Protein AF-A0A0C2F9G2-F1 (afdb_monomer)

Radius of gyration: 19.18 Å; Cα contacts (8 Å, |Δi|>4): 12; chains: 1; bounding box: 37×25×46 Å

Solvent-accessible surface area (backbone atoms only — not comparable to full-atom values): 4031 Å² total; per-residue (Å²): 133,84,87,73,49,69,69,58,32,61,77,68,68,56,53,70,66,60,52,45,62,74,61,69,63,74,56,66,67,63,49,50,54,52,49,52,52,53,49,52,55,54,56,68,67,54,86,70,87,41,69,72,52,63,69,69,66,71,68,84,80,132

Sequence (62 aa):
MLGITHLTQVRAGIRSSTLREQSKIRDAAAYAKLSKIRWAGHVMRLNDHRWTRALSDWTPRD

Mean predicted aligned error: 10.33 Å

Foldseek 3Di:
DPPDDPVNCVVVVPDPVNVCVVVVDPDPVVVVVVVVVVVVVVVVPPPPPCNVVCVVPDDDDD

Secondary stru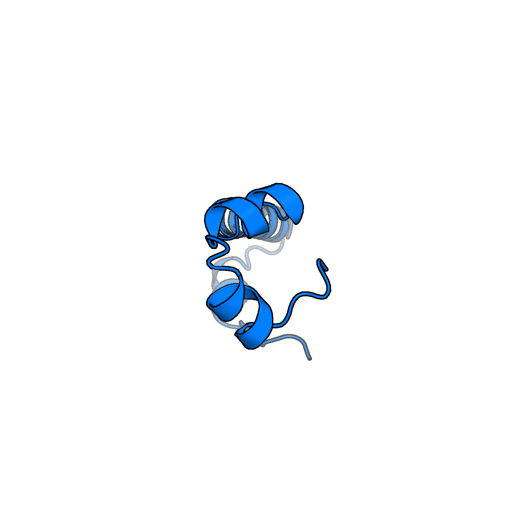cture (DSSP, 8-state):
-----HHHHHHTT--HHHHHHHHTPPPHHHHHHHHHHHHHHHHHT--SS-HHHHHH--PPP-

Organism: NCBI:txid51022

Structure (mmCIF, N/CA/C/O backbone):
data_AF-A0A0C2F9G2-F1
#
_entry.id   AF-A0A0C2F9G2-F1
#
loop_
_atom_site.group_PDB
_atom_site.id
_atom_site.type_symbol
_atom_site.label_atom_id
_atom_site.label_alt_id
_atom_site.label_comp_id
_atom_site.label_asym_id
_atom_site.label_entity_id
_atom_site.label_seq_id
_atom_site.pdbx_PDB_ins_code
_atom_site.Cartn_x
_atom_site.Cartn_y
_atom_site.Cartn_z
_atom_site.occupancy
_atom_site.B_iso_or_equiv
_atom_site.auth_seq_id
_atom_site.auth_comp_id
_atom_site.auth_asym_id
_atom_site.auth_atom_id
_atom_site.pdbx_PDB_model_num
ATOM 1 N N . MET A 1 1 ? 2.867 -2.385 15.678 1.00 72.81 1 MET A N 1
ATOM 2 C CA . MET A 1 1 ? 1.541 -3.045 15.741 1.00 72.81 1 MET A CA 1
ATOM 3 C C . MET A 1 1 ? 0.838 -2.577 17.006 1.00 72.81 1 MET A C 1
ATOM 5 O O . MET A 1 1 ? 1.514 -2.458 18.014 1.00 72.81 1 MET A O 1
ATOM 9 N N . LEU A 1 2 ? -0.466 -2.282 16.955 1.00 83.00 2 LEU A N 1
ATOM 10 C CA . LEU A 1 2 ? -1.205 -1.675 18.078 1.00 83.00 2 LEU A CA 1
ATOM 11 C C . LEU A 1 2 ? -1.570 -2.661 19.204 1.00 83.00 2 LEU A C 1
ATOM 13 O O . LEU A 1 2 ? -2.072 -2.230 20.231 1.00 83.00 2 LEU A O 1
ATOM 17 N N . GLY A 1 3 ? -1.348 -3.970 19.025 1.00 88.94 3 GLY A N 1
ATOM 18 C CA . GLY A 1 3 ? -1.646 -4.986 20.048 1.00 88.94 3 GLY A CA 1
ATOM 19 C C . GLY A 1 3 ? -3.139 -5.182 20.353 1.00 88.94 3 GLY A C 1
ATOM 20 O O . GLY A 1 3 ? -3.486 -5.941 21.250 1.00 88.94 3 GLY A O 1
ATOM 21 N N . ILE A 1 4 ? -4.030 -4.519 19.611 1.00 88.69 4 ILE A N 1
ATOM 22 C CA . ILE A 1 4 ? -5.482 -4.596 19.788 1.00 88.69 4 ILE A CA 1
ATOM 23 C C . ILE A 1 4 ? -6.021 -5.758 18.952 1.00 88.69 4 ILE A C 1
ATOM 25 O O . ILE A 1 4 ? -5.827 -5.803 17.736 1.00 88.69 4 ILE A O 1
ATOM 29 N N . THR A 1 5 ? -6.714 -6.693 19.600 1.00 92.19 5 THR A N 1
ATOM 30 C CA . THR A 1 5 ? -7.422 -7.777 18.912 1.00 92.19 5 THR A CA 1
ATOM 31 C C . THR A 1 5 ? -8.750 -7.280 18.341 1.00 92.19 5 THR A C 1
ATOM 33 O O . THR A 1 5 ? -9.349 -6.329 18.848 1.00 92.19 5 THR A O 1
ATOM 36 N N . HIS A 1 6 ? -9.257 -7.956 17.306 1.00 89.12 6 HIS A N 1
ATOM 37 C CA . HIS A 1 6 ? -10.535 -7.602 16.679 1.00 89.12 6 HIS A CA 1
ATOM 38 C C . HIS A 1 6 ? -11.706 -7.625 17.679 1.00 89.12 6 HIS A C 1
ATOM 40 O O . HIS A 1 6 ? -12.571 -6.754 17.649 1.00 89.12 6 HIS A O 1
ATOM 46 N N . LEU A 1 7 ? -11.703 -8.572 18.625 1.00 93.56 7 LEU A N 1
ATOM 47 C CA . LEU A 1 7 ? -12.722 -8.658 19.673 1.00 93.56 7 LEU A CA 1
ATOM 48 C C . LEU 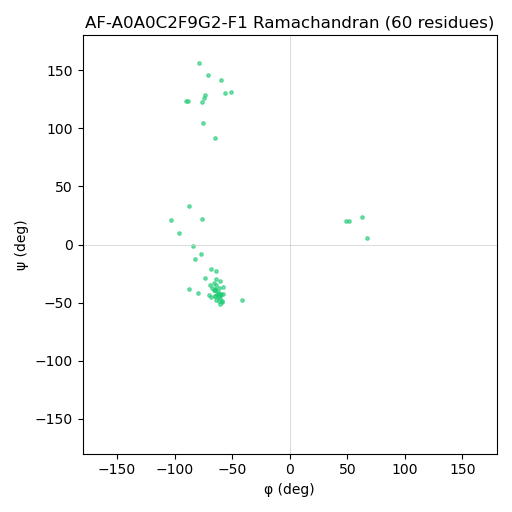A 1 7 ? -12.723 -7.413 20.574 1.00 93.56 7 LEU A C 1
ATOM 50 O O . LEU A 1 7 ? -13.784 -6.857 20.855 1.00 93.56 7 LEU A O 1
ATOM 54 N N . THR A 1 8 ? -11.543 -6.958 21.006 1.00 93.56 8 THR A N 1
ATOM 55 C CA . THR A 1 8 ? -11.401 -5.746 21.825 1.00 93.56 8 THR A CA 1
ATOM 56 C C . THR A 1 8 ? -11.801 -4.503 21.037 1.00 93.56 8 THR A C 1
ATOM 58 O O . THR A 1 8 ? -12.484 -3.635 21.575 1.00 93.56 8 THR A O 1
ATOM 61 N N . GLN A 1 9 ? -11.449 -4.443 19.749 1.00 92.69 9 GLN A N 1
ATOM 62 C CA . GLN A 1 9 ? -11.841 -3.350 18.862 1.00 92.69 9 GLN A CA 1
ATOM 63 C C . GLN A 1 9 ? -13.369 -3.220 18.760 1.00 92.69 9 GLN A C 1
ATOM 65 O O . GLN A 1 9 ? -13.897 -2.123 18.940 1.00 92.69 9 GLN A O 1
ATOM 70 N N . VAL A 1 10 ? -14.071 -4.329 18.496 1.00 94.12 10 VAL A N 1
ATOM 71 C CA . VAL A 1 10 ? -15.536 -4.346 18.353 1.00 94.12 10 VAL A CA 1
ATOM 72 C C . VAL A 1 10 ? -16.219 -3.985 19.671 1.00 94.12 10 VAL A C 1
ATOM 74 O O . VAL A 1 10 ? -17.117 -3.148 19.675 1.00 94.12 10 VAL A O 1
ATOM 77 N N . ARG A 1 11 ? -15.762 -4.547 20.799 1.00 95.38 11 ARG A N 1
ATOM 78 C CA . ARG A 1 11 ? -16.314 -4.237 22.132 1.00 95.38 11 ARG A CA 1
ATOM 79 C C . ARG A 1 11 ? -16.156 -2.767 22.515 1.00 95.38 11 ARG A C 1
ATOM 81 O O . ARG A 1 11 ? -17.055 -2.206 23.125 1.00 95.38 11 ARG A O 1
ATOM 88 N N . ALA A 1 12 ? -15.033 -2.154 22.154 1.00 94.12 12 ALA A N 1
ATOM 89 C CA . ALA A 1 12 ? -14.763 -0.745 22.422 1.00 94.12 12 ALA A CA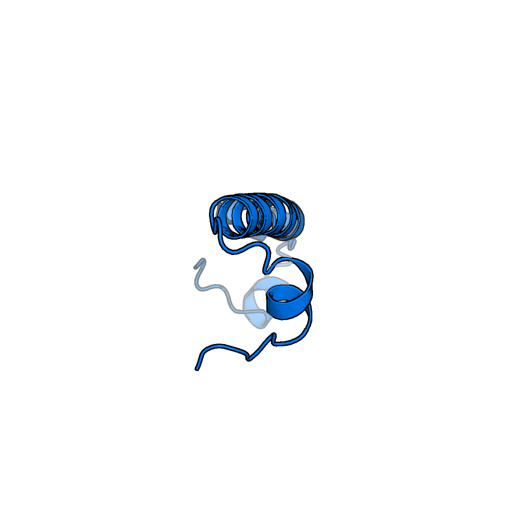 1
ATOM 90 C C . ALA A 1 12 ? -15.369 0.205 21.369 1.00 94.12 12 ALA A C 1
ATOM 92 O O . ALA A 1 12 ? -15.201 1.418 21.478 1.00 94.12 12 ALA A O 1
ATOM 93 N N . GLY A 1 13 ? -16.034 -0.317 20.328 1.00 95.12 13 GLY A N 1
ATOM 94 C CA . GLY A 1 13 ? -16.600 0.495 19.247 1.00 95.12 13 GLY A CA 1
ATOM 95 C C . GLY A 1 13 ? -15.549 1.273 18.444 1.00 95.12 13 GLY A C 1
ATOM 96 O O . GLY A 1 13 ? -15.858 2.306 17.848 1.00 95.12 13 GLY A O 1
ATOM 97 N N . ILE A 1 14 ? -14.295 0.808 18.435 1.00 94.12 14 ILE A N 1
ATOM 98 C CA . ILE A 1 14 ? -13.183 1.531 17.813 1.00 94.12 14 ILE A CA 1
ATOM 99 C C . ILE A 1 14 ? -13.264 1.382 16.293 1.00 94.12 14 ILE A C 1
ATOM 101 O O . ILE A 1 14 ? -13.208 0.283 15.730 1.00 94.12 14 ILE A O 1
ATOM 105 N N . ARG A 1 15 ? -13.338 2.522 15.605 1.00 92.81 15 ARG A N 1
ATOM 106 C CA . ARG A 1 15 ? -13.380 2.562 14.143 1.00 92.81 15 ARG A CA 1
ATOM 107 C C . ARG A 1 15 ? -12.034 2.172 13.542 1.00 92.81 15 ARG A C 1
ATOM 109 O O . ARG A 1 15 ? -10.966 2.507 14.055 1.00 92.81 15 ARG A O 1
ATOM 116 N N . SER A 1 16 ? -12.092 1.514 12.389 1.00 88.31 16 SER A N 1
ATOM 117 C CA . SER A 1 16 ? -10.899 1.119 11.635 1.00 88.31 16 SER A CA 1
ATOM 118 C C . SER A 1 16 ? -10.050 2.320 11.200 1.00 88.31 16 SER A C 1
ATOM 120 O O . SER A 1 16 ? -8.828 2.207 11.150 1.00 88.31 16 SER A O 1
ATOM 122 N N . SER A 1 17 ? -10.667 3.477 10.933 1.00 87.69 17 SER A N 1
ATOM 123 C CA . SER A 1 17 ? -9.966 4.726 10.607 1.00 87.69 17 SER A CA 1
ATOM 124 C C . SER A 1 17 ? -9.053 5.189 11.743 1.00 87.69 17 SER A C 1
ATOM 126 O O . SER A 1 17 ? -7.896 5.517 11.496 1.00 87.69 17 SER A O 1
ATOM 128 N N . THR A 1 18 ? -9.532 5.122 12.986 1.00 90.62 18 THR A N 1
ATOM 129 C CA . THR A 1 18 ? -8.765 5.488 14.185 1.00 90.62 18 THR A CA 1
ATOM 130 C C . THR A 1 18 ? -7.552 4.579 14.367 1.00 90.62 18 THR A C 1
ATOM 132 O O . THR A 1 18 ? -6.448 5.054 14.625 1.00 90.62 18 THR A O 1
ATOM 135 N N . LEU A 1 19 ? -7.721 3.268 14.157 1.00 89.31 19 LEU A N 1
ATOM 136 C CA . LEU A 1 19 ? -6.596 2.329 14.196 1.00 89.31 19 LEU A CA 1
ATOM 137 C C . LEU A 1 19 ? -5.590 2.587 13.073 1.00 89.31 19 LEU A C 1
ATOM 139 O O . LEU A 1 19 ? -4.385 2.492 13.298 1.00 89.31 19 LEU A O 1
ATOM 143 N N . ARG A 1 20 ? -6.055 2.923 11.863 1.00 85.81 20 ARG A N 1
ATOM 144 C CA . ARG A 1 20 ? -5.166 3.261 10.741 1.00 85.81 20 ARG A CA 1
ATOM 145 C C . ARG A 1 20 ? -4.305 4.475 11.074 1.00 85.81 20 ARG A C 1
ATOM 147 O O . ARG A 1 20 ? -3.090 4.396 10.904 1.00 85.81 20 ARG A O 1
ATOM 154 N N . GLU A 1 21 ? -4.909 5.525 11.619 1.00 86.62 21 GLU A N 1
ATOM 155 C CA . GLU A 1 21 ? -4.216 6.743 12.043 1.00 86.62 21 GLU A CA 1
ATOM 156 C C . GLU A 1 21 ? -3.187 6.466 13.151 1.00 86.62 21 GLU A C 1
ATOM 158 O O . GLU A 1 21 ? -2.014 6.818 13.009 1.00 86.62 21 GLU A O 1
ATOM 163 N N . GLN A 1 22 ? -3.570 5.728 14.200 1.00 88.00 22 GLN A N 1
ATOM 164 C CA . GLN A 1 22 ? -2.645 5.346 15.274 1.00 88.00 22 GLN A CA 1
ATOM 165 C C . GLN A 1 22 ? -1.512 4.432 14.799 1.00 88.00 22 GLN A C 1
ATOM 167 O O . GLN A 1 22 ? -0.393 4.518 15.305 1.00 88.00 22 GLN A O 1
ATOM 172 N N . SER A 1 23 ? -1.781 3.543 13.841 1.00 86.88 23 SER A N 1
ATOM 173 C CA . SER A 1 23 ? -0.784 2.581 13.369 1.00 86.88 23 SER A CA 1
ATOM 174 C C . SER A 1 23 ? 0.365 3.241 12.606 1.00 86.88 23 SER A C 1
ATOM 176 O O . SER A 1 23 ? 1.425 2.626 12.481 1.00 86.88 23 SER A O 1
ATOM 178 N N . LYS A 1 24 ? 0.158 4.464 12.084 1.00 81.94 24 LYS A N 1
ATOM 179 C CA . LYS A 1 24 ? 1.082 5.176 11.180 1.00 81.94 24 LYS A CA 1
ATOM 180 C C . LYS A 1 24 ? 1.518 4.331 9.971 1.00 81.94 24 LYS A C 1
ATOM 182 O O . LYS A 1 24 ? 2.538 4.611 9.343 1.00 81.94 24 LYS A O 1
ATOM 187 N N . ILE A 1 25 ? 0.757 3.284 9.640 1.00 83.12 25 ILE A N 1
ATOM 188 C CA . ILE A 1 25 ? 1.023 2.418 8.495 1.00 83.12 25 ILE A CA 1
ATOM 189 C C . ILE A 1 25 ? 0.651 3.192 7.235 1.00 83.12 25 ILE A C 1
ATOM 191 O O . ILE A 1 25 ? -0.446 3.740 7.121 1.00 83.12 25 ILE A O 1
ATOM 195 N N . ARG A 1 26 ? 1.579 3.233 6.276 1.00 85.00 26 ARG A N 1
ATOM 196 C CA . ARG A 1 26 ? 1.338 3.866 4.980 1.00 85.00 26 ARG A CA 1
ATOM 197 C C . ARG A 1 26 ? 0.170 3.182 4.279 1.00 85.00 26 ARG A C 1
ATO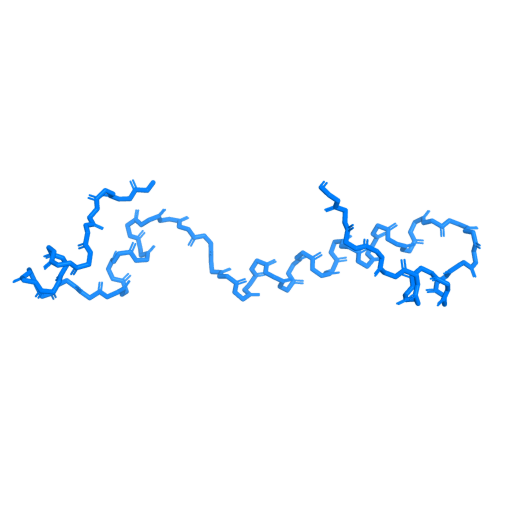M 199 O O . ARG A 1 26 ? 0.061 1.958 4.320 1.00 85.00 26 ARG A O 1
ATOM 206 N N . ASP A 1 27 ? -0.657 3.969 3.598 1.00 87.06 27 ASP A N 1
ATOM 207 C CA . ASP A 1 27 ? -1.751 3.420 2.806 1.00 87.06 27 ASP A CA 1
ATOM 208 C C . ASP A 1 27 ? -1.250 2.320 1.852 1.00 87.06 27 ASP A C 1
ATOM 210 O O . ASP A 1 27 ? -0.242 2.482 1.152 1.00 87.06 27 ASP A O 1
ATOM 214 N N . ALA A 1 28 ? -1.948 1.184 1.862 1.00 87.81 28 ALA A N 1
ATOM 215 C CA . ALA A 1 28 ? -1.522 -0.016 1.156 1.00 87.81 28 ALA A CA 1
ATOM 216 C C . ALA A 1 28 ? -1.569 0.180 -0.364 1.00 87.81 28 ALA A C 1
ATOM 218 O O . ALA A 1 28 ? -0.662 -0.269 -1.067 1.00 87.81 28 ALA A O 1
ATOM 219 N N . ALA A 1 29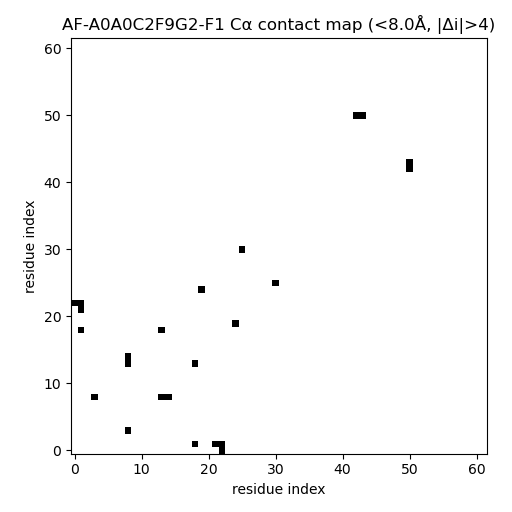 ? -2.576 0.896 -0.875 1.00 89.44 29 ALA A N 1
ATOM 220 C CA . ALA A 1 29 ? -2.712 1.157 -2.303 1.00 89.44 29 ALA A CA 1
ATOM 221 C C . ALA A 1 29 ? -1.630 2.133 -2.789 1.00 89.44 29 ALA A C 1
ATOM 223 O O . ALA A 1 29 ? -0.973 1.880 -3.803 1.00 89.44 29 ALA A O 1
ATOM 224 N N . ALA A 1 30 ? -1.370 3.200 -2.030 1.00 92.56 30 ALA A N 1
ATOM 225 C CA . ALA A 1 30 ? -0.285 4.138 -2.300 1.00 92.56 30 ALA A CA 1
ATOM 226 C C . ALA A 1 30 ? 1.091 3.453 -2.249 1.00 92.56 30 ALA A C 1
ATOM 228 O O . ALA A 1 30 ? 1.927 3.667 -3.133 1.00 92.56 30 ALA A O 1
ATOM 229 N N . TYR A 1 31 ? 1.322 2.585 -1.255 1.00 92.62 31 TYR A N 1
ATOM 230 C CA . TYR A 1 31 ? 2.541 1.779 -1.162 1.00 92.62 31 TYR A CA 1
ATOM 231 C C . TYR A 1 31 ? 2.690 0.873 -2.389 1.00 92.62 31 TYR A C 1
ATOM 233 O O . TYR A 1 31 ? 3.734 0.906 -3.037 1.00 92.62 31 TYR A O 1
ATOM 241 N N . ALA A 1 32 ? 1.652 0.111 -2.742 1.00 93.06 32 ALA A N 1
ATOM 242 C CA . ALA A 1 32 ? 1.674 -0.802 -3.881 1.00 93.06 32 ALA A CA 1
ATOM 243 C C . ALA A 1 32 ? 1.949 -0.068 -5.202 1.00 93.06 32 ALA A C 1
ATOM 245 O O . ALA A 1 32 ? 2.771 -0.522 -5.997 1.00 93.06 32 ALA A O 1
ATOM 246 N N . LYS A 1 33 ? 1.323 1.096 -5.418 1.00 94.25 33 LYS A N 1
ATOM 247 C CA . LYS A 1 33 ? 1.558 1.934 -6.603 1.00 94.25 33 LYS A CA 1
ATOM 248 C C . LYS A 1 33 ? 3.023 2.362 -6.711 1.00 94.25 33 LYS A C 1
ATOM 250 O O . LYS A 1 33 ? 3.632 2.194 -7.765 1.00 94.25 33 LYS A O 1
ATOM 255 N N . LEU A 1 34 ? 3.606 2.868 -5.624 1.00 95.25 34 LEU A N 1
ATOM 256 C CA . LEU A 1 34 ? 5.015 3.275 -5.603 1.00 95.25 34 LEU A CA 1
ATOM 257 C C . LEU A 1 34 ? 5.965 2.090 -5.796 1.00 95.25 34 LEU A C 1
ATOM 259 O O . LEU A 1 34 ? 6.964 2.215 -6.502 1.00 95.25 34 LEU A O 1
ATOM 263 N N . SER A 1 35 ? 5.656 0.940 -5.203 1.00 92.44 35 SER A N 1
ATOM 264 C CA . SER A 1 35 ? 6.460 -0.272 -5.357 1.00 92.44 35 SER A CA 1
ATOM 265 C C . SER A 1 35 ? 6.454 -0.788 -6.794 1.00 92.44 35 SER A C 1
ATOM 267 O O . SER A 1 35 ? 7.514 -1.152 -7.293 1.00 92.44 35 SER A O 1
ATOM 269 N N . LYS A 1 36 ? 5.317 -0.722 -7.501 1.00 89.81 36 LYS A N 1
ATOM 270 C CA . LYS A 1 36 ? 5.245 -1.048 -8.937 1.00 89.81 36 LYS A CA 1
ATOM 271 C C . LYS A 1 36 ? 6.149 -0.144 -9.781 1.00 89.81 36 LYS A C 1
ATOM 273 O O . LYS A 1 36 ? 6.874 -0.645 -10.631 1.00 89.81 36 LYS A O 1
ATOM 278 N N . ILE A 1 37 ? 6.158 1.166 -9.512 1.00 89.81 37 ILE A N 1
ATOM 279 C CA . ILE A 1 37 ? 7.023 2.125 -10.226 1.00 89.81 37 ILE A CA 1
ATOM 280 C C . ILE A 1 37 ? 8.503 1.844 -9.942 1.00 89.81 37 ILE A C 1
ATOM 282 O O . ILE A 1 37 ? 9.317 1.825 -10.861 1.00 89.81 37 ILE A O 1
ATOM 286 N N . ARG A 1 38 ? 8.863 1.587 -8.678 1.00 91.88 38 ARG A N 1
ATOM 287 C CA . ARG A 1 38 ? 10.239 1.232 -8.294 1.00 91.88 38 ARG A CA 1
ATOM 288 C C . ARG A 1 38 ? 10.701 -0.057 -8.960 1.00 91.88 38 ARG A C 1
ATOM 290 O O . ARG A 1 38 ? 11.827 -0.112 -9.440 1.00 91.88 38 ARG A O 1
ATOM 297 N N . TRP A 1 39 ? 9.833 -1.064 -9.002 1.00 87.94 39 TRP A N 1
ATOM 298 C CA . TRP A 1 39 ? 10.116 -2.329 -9.666 1.00 87.94 39 TRP A CA 1
ATOM 299 C C . TRP A 1 39 ? 10.306 -2.136 -11.172 1.00 87.94 39 TRP A C 1
ATOM 301 O O . TRP A 1 39 ? 11.330 -2.552 -11.699 1.00 87.94 39 TRP A O 1
ATOM 311 N N . ALA A 1 40 ? 9.411 -1.404 -11.842 1.00 84.44 40 ALA A N 1
ATOM 312 C CA . ALA A 1 40 ? 9.566 -1.070 -13.258 1.00 84.44 40 ALA A CA 1
ATOM 313 C C . ALA A 1 40 ? 10.877 -0.313 -13.536 1.00 84.44 40 ALA A C 1
ATOM 315 O O . ALA A 1 40 ? 11.589 -0.644 -14.477 1.00 84.44 40 ALA A O 1
ATOM 316 N N . GLY A 1 41 ? 11.247 0.645 -12.680 1.00 87.31 41 GLY A N 1
ATOM 317 C CA . GLY A 1 41 ? 12.525 1.353 -12.784 1.00 87.31 41 GLY A CA 1
ATOM 318 C C . GLY A 1 41 ? 13.747 0.459 -12.544 1.00 87.31 41 GLY A C 1
ATOM 319 O O . GLY A 1 41 ? 14.784 0.666 -13.167 1.00 87.31 41 GLY A O 1
ATOM 320 N N . HIS A 1 42 ? 13.642 -0.544 -11.669 1.00 83.62 42 HIS A N 1
ATOM 321 C CA . HIS A 1 42 ? 14.691 -1.548 -11.483 1.00 83.62 42 HIS A CA 1
ATOM 322 C C . HIS A 1 42 ? 14.829 -2.444 -12.721 1.00 83.62 42 HIS A C 1
ATOM 324 O O . HIS A 1 42 ? 15.939 -2.634 -13.207 1.00 83.62 42 HIS A O 1
ATOM 330 N N . VAL A 1 43 ? 13.708 -2.908 -13.279 1.00 76.50 43 VAL A N 1
ATOM 331 C CA . VAL A 1 43 ? 13.669 -3.707 -14.513 1.00 76.50 43 VAL A CA 1
ATOM 332 C C . VAL A 1 43 ? 14.211 -2.923 -15.711 1.00 76.50 43 VAL A C 1
ATOM 334 O O . VAL A 1 43 ? 14.991 -3.463 -16.481 1.00 76.50 43 VAL A O 1
ATOM 337 N N . MET A 1 44 ? 13.889 -1.633 -15.843 1.00 74.88 44 MET A N 1
ATOM 338 C CA . MET A 1 44 ? 14.426 -0.772 -16.910 1.00 74.88 44 MET A CA 1
ATOM 339 C C . MET A 1 44 ? 15.949 -0.568 -16.839 1.00 74.88 44 MET A C 1
ATOM 341 O O . MET A 1 44 ? 16.556 -0.230 -17.850 1.00 74.88 44 MET A O 1
ATOM 345 N N . ARG A 1 45 ? 16.575 -0.740 -15.666 1.00 77.00 45 ARG A N 1
ATOM 346 C CA . ARG A 1 45 ? 18.037 -0.624 -15.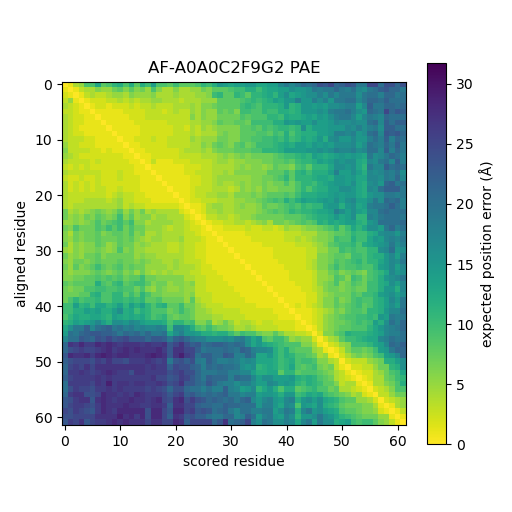501 1.00 77.00 45 ARG A CA 1
ATOM 347 C C . ARG A 1 45 ? 18.791 -1.897 -15.890 1.00 77.00 45 ARG A C 1
ATOM 349 O O . ARG A 1 45 ? 20.011 -1.843 -16.014 1.00 77.00 45 ARG A O 1
ATOM 356 N N . LEU A 1 46 ? 18.093 -3.017 -16.071 1.00 71.50 46 LEU A N 1
ATOM 357 C CA . LEU A 1 46 ? 18.667 -4.238 -16.631 1.00 71.50 46 LEU A CA 1
ATOM 358 C C . LEU A 1 46 ? 18.828 -4.034 -18.150 1.00 71.50 46 LEU A C 1
ATOM 360 O O . LEU A 1 46 ? 17.853 -4.002 -18.899 1.00 71.50 46 LEU A O 1
ATOM 364 N N . ASN A 1 47 ? 20.072 -3.809 -18.592 1.00 59.91 47 ASN A N 1
ATOM 365 C CA . ASN A 1 47 ? 20.469 -3.452 -19.965 1.00 59.91 47 ASN A CA 1
ATOM 366 C C . ASN A 1 47 ? 20.439 -4.639 -20.957 1.00 59.91 47 ASN A C 1
ATOM 368 O O . ASN A 1 47 ? 21.135 -4.647 -21.967 1.00 59.91 47 ASN A O 1
ATOM 372 N N . ASP A 1 48 ? 19.683 -5.689 -20.668 1.00 67.56 48 ASP A N 1
ATOM 373 C CA . ASP A 1 48 ? 19.801 -6.982 -21.345 1.00 67.56 48 ASP A CA 1
ATOM 374 C C . ASP A 1 48 ? 18.694 -7.240 -22.384 1.00 67.56 48 ASP A C 1
ATOM 376 O O . ASP A 1 48 ? 18.437 -8.385 -22.749 1.00 67.56 48 ASP A O 1
ATOM 380 N N . HIS A 1 49 ? 18.026 -6.187 -22.887 1.00 62.06 49 HIS A N 1
ATOM 381 C CA . HIS A 1 49 ? 16.927 -6.264 -23.876 1.00 62.06 49 HIS A CA 1
ATOM 382 C C . HIS A 1 49 ? 15.832 -7.299 -23.521 1.00 62.06 49 HIS A C 1
ATOM 384 O O . HIS A 1 49 ? 15.047 -7.735 -24.361 1.00 62.06 49 HIS A O 1
ATOM 390 N N . ARG A 1 50 ? 15.762 -7.685 -22.241 1.00 62.38 50 ARG A N 1
ATOM 391 C CA . ARG A 1 50 ? 14.998 -8.823 -21.719 1.00 62.38 50 ARG A CA 1
ATOM 392 C C . ARG A 1 50 ? 13.633 -8.451 -21.171 1.00 62.38 50 ARG A C 1
ATOM 394 O O . ARG A 1 50 ? 12.998 -9.311 -20.567 1.00 62.38 50 ARG A O 1
ATOM 401 N N . TRP A 1 51 ? 13.165 -7.221 -21.388 1.00 65.62 51 TRP A N 1
ATOM 402 C CA . TRP A 1 51 ? 11.862 -6.739 -20.909 1.00 65.62 51 TRP A CA 1
ATOM 403 C C . TRP A 1 51 ? 10.759 -7.797 -21.085 1.00 65.62 51 TRP A C 1
ATOM 405 O O . TRP A 1 51 ? 10.031 -8.111 -20.146 1.00 65.62 51 TRP A O 1
ATOM 415 N N . THR A 1 52 ? 10.674 -8.404 -22.271 1.00 60.78 52 THR A N 1
ATOM 416 C CA . THR A 1 52 ? 9.647 -9.400 -22.614 1.00 60.78 52 THR A CA 1
ATOM 417 C C . THR A 1 52 ? 9.816 -10.725 -21.861 1.00 60.78 52 THR A C 1
ATOM 419 O O . THR A 1 52 ? 8.831 -11.359 -21.485 1.00 60.78 52 THR A O 1
ATOM 422 N N . ARG A 1 53 ? 11.060 -11.140 -21.595 1.00 63.28 53 ARG A N 1
ATOM 423 C CA . ARG A 1 53 ? 11.382 -12.401 -20.912 1.00 63.28 53 ARG A CA 1
ATOM 424 C C . ARG A 1 53 ? 11.2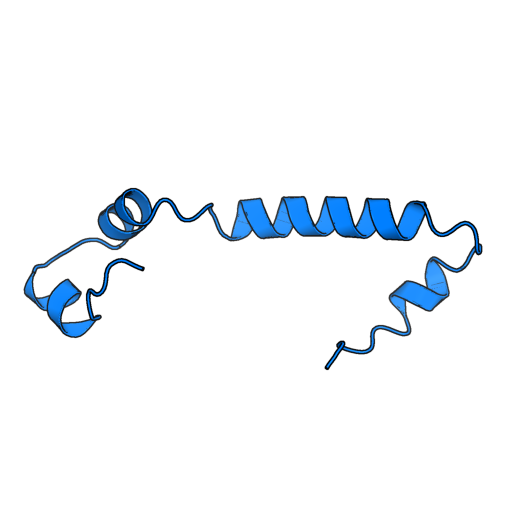09 -12.287 -19.398 1.00 63.28 53 ARG A C 1
ATOM 426 O O . ARG A 1 53 ? 10.609 -13.162 -18.793 1.00 63.28 53 ARG A O 1
ATOM 433 N N . ALA A 1 54 ? 11.633 -11.171 -18.807 1.00 61.94 54 ALA A N 1
ATOM 434 C CA . ALA A 1 54 ? 11.461 -10.896 -17.379 1.00 61.94 54 ALA A CA 1
ATOM 435 C C . ALA A 1 54 ? 9.982 -10.763 -16.960 1.00 61.94 54 ALA A C 1
ATOM 437 O O . ALA A 1 54 ? 9.639 -11.093 -15.830 1.00 61.94 54 ALA A O 1
ATOM 438 N N . LEU A 1 55 ? 9.105 -10.303 -17.864 1.00 60.22 55 LEU A N 1
ATOM 439 C CA . LEU A 1 55 ? 7.652 -10.302 -17.645 1.00 60.22 55 LEU A CA 1
ATOM 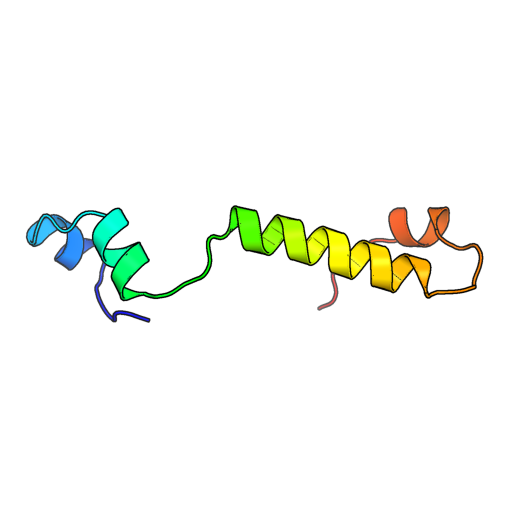440 C C . LEU A 1 55 ? 7.021 -11.699 -17.741 1.00 60.22 55 LEU A C 1
ATOM 442 O O . LEU A 1 55 ? 5.994 -11.930 -17.110 1.00 60.22 55 LEU A O 1
ATOM 446 N N . SER A 1 56 ? 7.608 -12.601 -18.532 1.00 65.12 56 SER A N 1
ATOM 447 C CA . SER A 1 56 ? 7.072 -13.951 -18.765 1.00 65.12 56 SER A CA 1
ATOM 448 C C . SER A 1 56 ? 7.556 -14.954 -17.713 1.00 65.12 56 SER A C 1
ATOM 450 O O . SER A 1 56 ? 6.777 -15.775 -17.241 1.00 65.12 56 SER A O 1
ATOM 452 N N . ASP A 1 57 ? 8.817 -14.844 -17.291 1.00 67.00 57 ASP A N 1
ATOM 453 C CA . ASP A 1 57 ? 9.477 -15.767 -16.360 1.00 67.00 57 ASP A CA 1
ATOM 454 C C . ASP A 1 57 ? 9.245 -15.376 -14.885 1.00 67.00 57 ASP A C 1
ATOM 456 O O . ASP A 1 57 ? 10.135 -15.552 -14.056 1.00 67.00 57 ASP A O 1
ATOM 460 N N . TRP A 1 58 ? 8.088 -14.799 -14.524 1.00 61.31 58 TRP A N 1
ATOM 461 C CA . TRP A 1 58 ? 7.811 -14.430 -13.128 1.00 61.31 58 TRP A CA 1
ATOM 462 C C . TRP A 1 58 ? 7.725 -15.678 -12.236 1.00 61.31 58 TRP A C 1
ATOM 464 O O . TRP A 1 58 ? 6.659 -16.261 -12.042 1.00 61.31 58 TRP A O 1
ATOM 474 N N . THR A 1 59 ? 8.857 -16.072 -11.658 1.00 64.50 59 THR A N 1
ATOM 475 C CA . THR A 1 59 ? 8.940 -17.039 -10.567 1.00 64.50 59 THR A CA 1
ATOM 476 C C . THR A 1 59 ? 8.855 -16.284 -9.241 1.00 64.50 59 THR A C 1
ATOM 478 O O . THR A 1 59 ? 9.664 -15.381 -8.999 1.00 64.50 59 THR A O 1
ATOM 481 N N . PRO A 1 60 ? 7.894 -16.615 -8.359 1.00 54.38 60 PRO A N 1
ATOM 482 C CA . PRO A 1 60 ? 7.905 -16.112 -6.993 1.00 54.38 60 PRO A CA 1
ATOM 483 C C . PRO A 1 60 ? 9.243 -16.490 -6.354 1.00 54.38 60 PRO A C 1
ATOM 485 O O . PRO A 1 60 ? 9.684 -17.630 -6.474 1.00 54.38 60 PRO A O 1
ATOM 488 N N . ARG A 1 61 ? 9.916 -15.525 -5.728 1.00 59.69 61 ARG A N 1
ATOM 489 C CA . ARG A 1 61 ? 11.115 -15.813 -4.938 1.00 59.69 61 ARG A CA 1
ATOM 490 C C . ARG A 1 61 ? 10.659 -16.463 -3.629 1.00 59.69 61 ARG A C 1
ATOM 492 O O . ARG A 1 61 ? 9.794 -15.873 -2.978 1.00 59.69 61 ARG A O 1
ATOM 499 N N . ASP A 1 62 ? 11.209 -17.638 -3.314 1.00 58.50 62 ASP A N 1
ATOM 500 C CA . ASP A 1 62 ? 11.066 -18.309 -2.010 1.00 58.50 62 ASP A CA 1
ATOM 501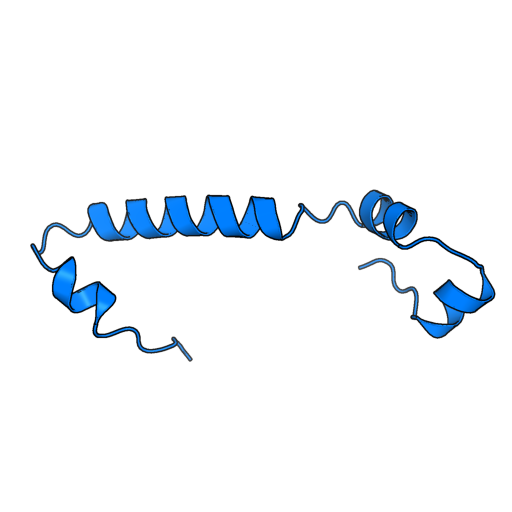 C C . ASP A 1 62 ? 11.466 -17.393 -0.839 1.00 58.50 62 ASP A C 1
ATOM 503 O O . ASP A 1 62 ? 12.403 -16.568 -1.014 1.00 58.50 62 ASP A O 1
#

pLDDT: mean 81.4, std 12.57, range [54.38, 95.38]